Protein AF-Q8MPC7-F1 (afdb_monomer)

pLDDT: mean 70.42, std 15.42, range [40.94, 96.44]

Organism: Taenia solium (NCBI:txid6204)

InterPro domains:
  IPR013717 PIG-P [PF08510] (28-162)
  IPR016542 Phosphatidylinositol N-acetylglucosaminyltransferase, GPI19/PIG-P subunit [PIRSF008765] (15-168)
  IPR052263 GPI Anchor Biosynthesis Protein [PTHR46346] (14-168)

Radius of gyration: 28.53 Å; Cα contacts (8 Å, |Δi|>4): 35; chains: 1; bounding box: 72×40×70 Å

Sequence (170 aa):
MTVPTVRMRRYKFTLPKSVNTPGPLTERGIQGFVTYISSWLLFGIYLVWAYVPHQYLHSLGITYPPSRWWAIVIPWSLLVALFGGVGIYLWMNRYLVHPLSSINLVCDATNSDLGLLLRKDDSEEDRQMFESQQQRYTFIPDGGVMPPTLDLSLDWVNKQLYLHSQSHSV

Mean predicted aligned error: 15.95 Å

Solvent-accessible surface area (backbone atoms only — not comparable to full-atom values): 10955 Å² total; per-residue (Å²): 136,85,79,83,82,80,83,77,80,85,76,86,81,77,75,82,82,51,96,79,53,91,61,95,46,69,69,60,52,50,55,54,50,54,51,50,55,50,49,54,52,53,50,50,52,49,49,52,64,64,69,55,57,67,71,60,41,44,74,72,69,52,83,77,76,80,68,71,65,52,63,57,48,53,60,51,52,51,51,50,50,50,55,48,48,52,49,51,49,54,49,52,48,59,74,76,40,77,63,92,86,47,70,67,83,79,40,50,94,84,42,57,65,60,38,64,76,69,53,88,80,71,69,71,66,64,50,56,58,47,54,56,49,45,67,74,67,64,76,75,68,98,62,86,82,62,75,84,83,71,70,78,49,66,66,58,52,45,43,56,62,61,56,51,58,64,72,74,77,118

Structure (mmCIF, N/CA/C/O backbone):
data_AF-Q8MPC7-F1
#
_entry.id   AF-Q8MPC7-F1
#
loop_
_atom_site.group_PDB
_atom_site.id
_atom_site.type_symbol
_atom_site.label_atom_id
_atom_site.label_alt_id
_atom_site.label_comp_id
_atom_site.label_asym_id
_atom_site.label_entity_id
_atom_site.label_seq_id
_atom_site.pdbx_PDB_ins_code
_atom_site.Cartn_x
_atom_site.Cartn_y
_atom_site.Cartn_z
_atom_site.occupancy
_atom_site.B_iso_or_equiv
_atom_site.auth_seq_id
_atom_site.auth_comp_id
_atom_site.auth_asym_id
_atom_site.auth_atom_id
_atom_site.pdbx_PDB_model_num
ATOM 1 N N . MET A 1 1 ? 50.040 -13.459 -37.557 1.00 41.09 1 MET A N 1
ATOM 2 C CA . MET A 1 1 ? 49.080 -12.334 -37.574 1.00 41.09 1 MET A CA 1
ATOM 3 C C . MET A 1 1 ? 49.013 -11.754 -36.171 1.00 41.09 1 MET A C 1
ATOM 5 O O . MET A 1 1 ? 48.644 -12.467 -35.251 1.00 41.09 1 MET A O 1
ATOM 9 N N . THR A 1 2 ? 49.479 -10.522 -35.984 1.00 43.06 2 THR A N 1
ATOM 10 C CA . THR A 1 2 ? 49.562 -9.847 -34.680 1.00 43.06 2 THR A CA 1
ATOM 11 C C . THR A 1 2 ? 48.206 -9.243 -34.322 1.00 43.06 2 THR A C 1
ATOM 13 O O . THR A 1 2 ? 47.742 -8.335 -35.009 1.00 43.06 2 THR A O 1
ATOM 16 N N . VAL A 1 3 ? 47.554 -9.755 -33.277 1.00 55.91 3 VAL A N 1
ATOM 17 C CA . VAL A 1 3 ? 46.270 -9.223 -32.795 1.00 55.91 3 VAL A CA 1
ATOM 18 C C . VAL A 1 3 ? 46.520 -7.861 -32.133 1.00 55.91 3 VAL A C 1
ATOM 20 O O . VAL A 1 3 ? 47.364 -7.782 -31.237 1.00 55.91 3 VAL A O 1
ATOM 23 N N . PRO A 1 4 ? 45.836 -6.778 -32.543 1.00 48.16 4 PRO A N 1
ATOM 24 C CA . PRO A 1 4 ? 46.007 -5.479 -31.908 1.00 48.16 4 PRO A CA 1
ATOM 25 C C . PRO A 1 4 ? 45.447 -5.520 -30.482 1.00 48.16 4 PRO A C 1
ATOM 27 O O . PRO A 1 4 ? 44.249 -5.694 -30.261 1.00 48.16 4 PRO A O 1
ATOM 30 N N . THR A 1 5 ? 46.323 -5.346 -29.494 1.00 54.34 5 THR A N 1
ATOM 31 C CA . THR A 1 5 ? 45.953 -5.194 -28.084 1.00 54.34 5 THR A CA 1
ATOM 32 C C . THR A 1 5 ? 45.215 -3.873 -27.882 1.00 54.34 5 THR A C 1
ATOM 34 O O . THR A 1 5 ? 45.828 -2.806 -27.810 1.00 54.34 5 THR A O 1
ATOM 37 N N . VAL A 1 6 ? 43.887 -3.934 -27.781 1.00 61.31 6 VAL A N 1
ATOM 38 C CA . VAL A 1 6 ? 43.042 -2.782 -27.446 1.00 61.31 6 VAL A CA 1
ATOM 39 C C . VAL A 1 6 ? 43.244 -2.441 -25.968 1.00 61.31 6 VAL A C 1
ATOM 41 O O . VAL A 1 6 ? 42.711 -3.094 -25.072 1.00 61.31 6 VAL A O 1
ATOM 44 N N . ARG A 1 7 ? 44.048 -1.411 -25.690 1.00 52.31 7 ARG A N 1
ATOM 45 C CA . ARG A 1 7 ? 44.308 -0.936 -24.326 1.00 52.31 7 ARG A CA 1
ATOM 46 C C . ARG A 1 7 ? 43.171 -0.021 -23.869 1.00 52.31 7 ARG A C 1
ATOM 48 O O . ARG A 1 7 ? 43.192 1.180 -24.123 1.00 52.31 7 ARG A O 1
ATOM 55 N N . MET A 1 8 ? 42.183 -0.586 -23.181 1.00 55.19 8 MET A N 1
ATOM 56 C CA . MET A 1 8 ? 41.060 0.185 -22.640 1.00 55.19 8 MET A CA 1
ATOM 57 C C . MET A 1 8 ? 41.480 0.998 -21.405 1.00 55.19 8 MET A C 1
ATOM 59 O O . MET A 1 8 ? 41.989 0.451 -20.423 1.00 55.19 8 MET A O 1
ATOM 63 N N . ARG A 1 9 ? 41.262 2.321 -21.435 1.00 50.94 9 ARG A N 1
ATOM 64 C CA . ARG A 1 9 ? 41.385 3.178 -20.244 1.00 50.94 9 ARG A CA 1
ATOM 65 C C . ARG A 1 9 ? 40.204 2.897 -1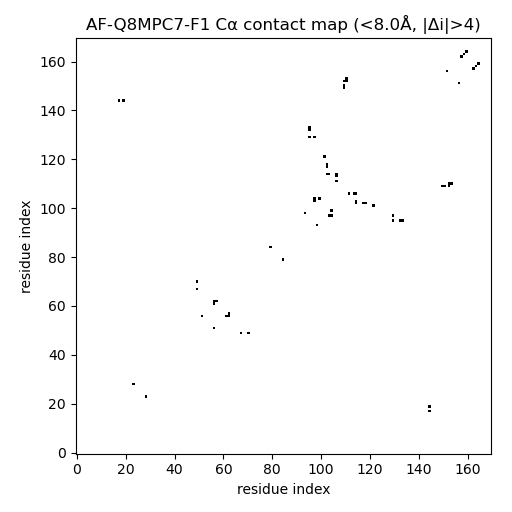9.319 1.00 50.94 9 ARG A C 1
ATOM 67 O O . ARG A 1 9 ? 39.058 3.093 -19.706 1.00 50.94 9 ARG A O 1
ATOM 74 N N . ARG A 1 10 ? 40.475 2.481 -18.078 1.00 52.34 10 ARG A N 1
ATOM 75 C CA . ARG A 1 10 ? 39.450 2.465 -17.027 1.00 52.34 10 ARG A CA 1
ATOM 76 C C . ARG A 1 10 ? 39.132 3.903 -16.637 1.00 52.34 10 ARG A C 1
ATOM 78 O O . ARG A 1 10 ? 39.925 4.552 -15.958 1.00 52.34 10 ARG A O 1
ATOM 85 N N . TYR A 1 11 ? 37.974 4.389 -17.050 1.00 49.78 11 TYR A N 1
ATOM 86 C CA . TYR A 1 11 ? 37.426 5.631 -16.530 1.00 49.78 11 TYR A CA 1
ATOM 87 C C . TYR A 1 11 ? 36.796 5.337 -15.164 1.00 49.78 11 TYR A C 1
ATOM 89 O O . TYR A 1 11 ? 35.921 4.482 -15.049 1.00 49.78 11 TYR A O 1
ATOM 97 N N . LYS A 1 12 ? 37.261 6.015 -14.106 1.00 47.44 12 LYS A N 1
ATOM 98 C CA . LYS A 1 12 ? 36.552 6.031 -12.820 1.00 47.44 12 LYS A CA 1
ATOM 99 C C . LYS A 1 12 ? 35.358 6.966 -12.970 1.00 47.44 12 LYS A C 1
ATOM 101 O O . LYS A 1 12 ? 35.475 8.166 -12.756 1.00 47.44 12 LYS A O 1
ATOM 106 N N . PHE A 1 13 ? 34.233 6.411 -13.397 1.00 56.91 13 PHE A N 1
ATOM 107 C CA . PHE A 1 13 ? 32.975 7.135 -13.479 1.00 56.91 13 PHE A CA 1
ATOM 108 C C . PHE A 1 13 ? 32.346 7.191 -12.083 1.00 56.91 13 PHE A C 1
ATOM 110 O O . PHE A 1 13 ? 31.815 6.200 -11.588 1.00 56.91 13 PHE A O 1
ATOM 117 N N . THR A 1 14 ? 32.469 8.331 -11.406 1.00 51.22 14 THR A N 1
ATOM 118 C CA . THR A 1 14 ? 31.753 8.600 -10.155 1.00 51.22 14 THR A CA 1
ATOM 119 C C . THR A 1 14 ? 30.507 9.404 -10.488 1.00 51.22 14 THR A C 1
ATOM 121 O O . THR A 1 14 ? 30.608 10.588 -10.805 1.00 51.22 14 THR A O 1
ATOM 124 N N . LEU A 1 15 ? 29.340 8.760 -10.447 1.00 61.91 15 LEU A N 1
ATOM 125 C CA . LEU A 1 15 ? 28.070 9.453 -10.639 1.00 61.91 15 LEU A CA 1
ATOM 126 C C . LEU A 1 15 ? 27.836 10.450 -9.496 1.00 61.91 15 LEU A C 1
ATOM 128 O O . LEU A 1 15 ? 28.075 10.097 -8.335 1.00 61.91 15 LEU A O 1
ATOM 132 N N . PRO A 1 16 ? 27.346 11.668 -9.786 1.00 52.25 16 PRO A N 1
ATOM 133 C CA . PRO A 1 16 ? 26.852 12.549 -8.741 1.00 52.25 16 PRO A CA 1
ATOM 134 C C . PRO A 1 16 ? 25.742 11.820 -7.977 1.00 52.25 16 PRO A C 1
ATOM 136 O O . PRO A 1 16 ? 24.806 11.274 -8.565 1.00 52.25 16 PRO A O 1
ATOM 139 N N . LYS A 1 17 ? 25.875 11.758 -6.651 1.00 51.97 17 LYS A N 1
ATOM 140 C CA . LYS A 1 17 ? 24.917 11.070 -5.786 1.00 51.97 17 LYS A CA 1
ATOM 141 C C . LYS A 1 17 ? 23.623 11.888 -5.782 1.00 51.97 17 LYS A C 1
ATOM 143 O O . LYS A 1 17 ? 23.568 12.956 -5.182 1.00 51.97 17 LYS A O 1
ATOM 148 N N . SER A 1 18 ? 22.613 11.414 -6.508 1.00 58.28 18 SER A N 1
ATOM 149 C CA . SER A 1 18 ? 21.297 12.052 -6.602 1.00 58.28 18 SER A CA 1
ATOM 150 C C . SER A 1 18 ? 20.678 12.211 -5.208 1.00 58.28 18 SER A C 1
ATOM 152 O O . SER A 1 18 ? 20.742 11.295 -4.387 1.00 58.28 18 SER A O 1
ATOM 154 N N . VAL A 1 19 ? 20.027 13.339 -4.931 1.00 57.41 19 VAL A N 1
ATOM 155 C CA . VAL A 1 19 ? 19.262 13.543 -3.682 1.00 57.41 19 VAL A CA 1
ATOM 156 C C . VAL A 1 19 ? 18.161 12.475 -3.532 1.00 57.41 19 VAL A C 1
ATOM 158 O O . VAL A 1 19 ? 17.794 12.093 -2.426 1.00 57.41 19 VAL A O 1
ATOM 161 N N . ASN A 1 20 ? 17.721 11.891 -4.653 1.00 57.81 20 ASN A N 1
ATOM 162 C CA . ASN A 1 20 ? 16.756 10.798 -4.715 1.00 57.81 20 ASN A CA 1
ATOM 163 C C . ASN A 1 20 ? 17.395 9.403 -4.811 1.00 57.81 20 ASN A C 1
ATOM 165 O O . ASN A 1 20 ? 16.697 8.445 -5.133 1.00 57.81 20 ASN A O 1
ATOM 169 N N . THR A 1 21 ? 18.692 9.245 -4.520 1.00 60.56 21 THR A N 1
ATOM 170 C CA . THR A 1 21 ? 19.354 7.929 -4.584 1.00 60.56 21 THR A CA 1
ATOM 171 C C . THR A 1 21 ? 18.589 6.923 -3.702 1.00 60.56 21 THR A C 1
ATOM 173 O O . THR A 1 21 ? 18.304 7.236 -2.544 1.00 60.56 21 THR A O 1
ATOM 176 N N . PRO A 1 22 ? 18.258 5.708 -4.179 1.00 58.69 22 PRO A N 1
ATOM 177 C CA . PRO A 1 22 ? 17.529 4.687 -3.408 1.00 58.69 22 PRO A CA 1
ATOM 178 C C . PRO A 1 22 ? 18.327 4.105 -2.222 1.00 58.69 22 PRO A C 1
ATOM 180 O O . PRO A 1 22 ? 17.910 3.127 -1.612 1.00 58.69 22 PRO A O 1
ATOM 183 N N . GLY A 1 23 ? 19.481 4.689 -1.887 1.00 63.22 23 GLY A N 1
ATOM 184 C CA . GLY A 1 23 ? 20.318 4.251 -0.778 1.00 63.22 23 GLY A CA 1
ATOM 185 C C . GLY A 1 23 ? 19.649 4.448 0.589 1.00 63.22 23 GLY A C 1
ATOM 186 O O . GLY A 1 23 ? 18.651 5.164 0.698 1.00 63.22 23 GLY A O 1
ATOM 187 N N . PRO A 1 24 ? 20.201 3.837 1.649 1.00 59.84 24 PRO A N 1
ATOM 188 C CA . PRO A 1 24 ? 19.683 3.979 3.003 1.00 59.84 24 PRO A CA 1
ATOM 189 C C . PRO A 1 24 ? 19.908 5.416 3.491 1.00 59.84 24 PRO A C 1
ATOM 191 O O . PRO A 1 24 ? 20.975 5.762 3.995 1.00 59.84 24 PRO A O 1
ATOM 194 N N . LEU A 1 25 ? 18.907 6.274 3.300 1.00 69.50 25 LEU A N 1
ATOM 195 C CA . LEU A 1 25 ? 18.845 7.585 3.935 1.00 69.50 25 LEU A CA 1
ATOM 196 C C . LEU A 1 25 ? 18.180 7.423 5.301 1.00 69.50 25 LEU A C 1
ATOM 198 O O . LEU A 1 25 ? 17.060 6.919 5.401 1.00 69.50 25 LEU A O 1
ATOM 202 N N . THR A 1 26 ? 18.861 7.882 6.347 1.00 74.44 26 THR A N 1
ATOM 203 C CA . THR A 1 26 ? 18.341 7.906 7.722 1.00 74.44 26 THR A CA 1
ATOM 204 C C . THR A 1 26 ? 17.007 8.646 7.815 1.00 74.44 26 THR A C 1
ATOM 206 O O . THR A 1 26 ? 16.107 8.196 8.518 1.00 74.44 26 THR A O 1
ATOM 209 N N . GLU A 1 27 ? 16.830 9.711 7.033 1.00 76.69 27 GLU A N 1
ATOM 210 C CA . GLU A 1 27 ? 15.584 10.480 6.950 1.00 76.69 27 GLU A CA 1
ATOM 211 C C . GLU A 1 27 ? 14.380 9.631 6.499 1.00 76.69 27 GLU A C 1
ATOM 213 O O . GLU A 1 27 ? 13.313 9.690 7.111 1.00 76.69 27 GLU A O 1
ATOM 218 N N . ARG A 1 28 ? 14.565 8.758 5.496 1.00 77.50 28 ARG A N 1
ATOM 219 C CA . ARG A 1 28 ? 13.511 7.845 5.013 1.00 77.50 28 ARG A CA 1
ATOM 220 C C . ARG A 1 28 ? 13.150 6.788 6.058 1.00 77.50 28 ARG A C 1
ATOM 222 O O . ARG A 1 28 ? 11.981 6.444 6.211 1.00 77.50 28 ARG A O 1
ATOM 229 N N . GLY A 1 29 ? 14.143 6.302 6.806 1.00 83.19 29 GLY A N 1
ATOM 230 C CA . GLY A 1 29 ? 13.926 5.361 7.908 1.00 83.19 29 GLY A CA 1
ATOM 231 C C . GLY A 1 29 ? 13.080 5.957 9.037 1.00 83.19 29 GLY A C 1
ATOM 232 O O . GLY A 1 29 ? 12.179 5.295 9.548 1.00 83.19 29 GLY A O 1
ATOM 233 N N . ILE A 1 30 ? 13.313 7.228 9.379 1.00 88.62 30 ILE A N 1
ATOM 234 C CA . ILE A 1 30 ? 12.552 7.936 10.420 1.00 88.62 30 ILE A CA 1
ATOM 235 C C . ILE A 1 30 ? 11.092 8.131 9.994 1.00 88.62 30 ILE A C 1
ATOM 237 O O . ILE A 1 30 ? 10.190 7.856 10.782 1.00 88.62 30 ILE A O 1
ATOM 241 N N . GLN A 1 31 ? 10.838 8.540 8.747 1.00 88.25 31 GLN A N 1
ATOM 242 C CA . GLN A 1 31 ? 9.470 8.706 8.236 1.00 88.25 31 GLN A CA 1
ATOM 243 C C . GLN A 1 31 ? 8.675 7.390 8.275 1.00 88.25 31 GLN A C 1
ATOM 245 O O . GLN A 1 31 ? 7.531 7.367 8.735 1.00 88.25 31 GLN A O 1
ATOM 250 N N . GLY A 1 32 ? 9.292 6.277 7.862 1.00 89.31 32 GLY A N 1
ATOM 251 C CA . GLY A 1 32 ? 8.687 4.944 7.956 1.00 89.31 32 GLY A CA 1
ATOM 252 C C . GLY A 1 32 ? 8.397 4.522 9.401 1.00 89.31 32 GLY A C 1
ATOM 253 O O . GLY A 1 32 ? 7.337 3.977 9.697 1.00 89.31 32 GLY A O 1
ATOM 254 N N . PHE A 1 33 ? 9.301 4.832 10.329 1.00 91.50 33 PHE A N 1
ATOM 255 C CA . PHE A 1 33 ? 9.111 4.515 11.743 1.00 91.50 33 PHE A CA 1
ATOM 256 C C . PHE A 1 33 ? 7.972 5.322 12.386 1.00 91.50 33 PHE A C 1
ATOM 258 O O . PHE A 1 33 ? 7.121 4.759 13.076 1.00 91.50 33 PHE A O 1
ATOM 265 N N . VAL A 1 34 ? 7.910 6.632 12.132 1.00 94.94 34 VAL A N 1
ATOM 266 C CA . VAL A 1 34 ? 6.850 7.504 12.666 1.00 94.94 34 VAL A CA 1
ATOM 267 C C . VAL A 1 34 ? 5.481 7.087 12.126 1.00 94.94 34 VAL A C 1
ATOM 269 O O . VAL A 1 34 ? 4.523 6.976 12.893 1.00 94.94 34 VAL A O 1
ATOM 272 N N . THR A 1 35 ? 5.389 6.804 10.824 1.00 93.12 35 THR A N 1
ATOM 273 C CA . THR A 1 35 ? 4.143 6.329 10.201 1.00 93.12 35 THR A CA 1
ATOM 274 C C . THR A 1 35 ? 3.721 4.960 10.729 1.00 93.12 35 THR A C 1
ATOM 276 O O . THR A 1 35 ? 2.535 4.761 10.981 1.00 93.12 35 THR A O 1
ATOM 279 N N . TYR A 1 36 ? 4.664 4.050 10.992 1.00 94.19 36 TYR A N 1
ATOM 280 C CA . TYR A 1 36 ? 4.383 2.758 11.619 1.00 94.19 36 TYR A CA 1
ATOM 281 C C . TYR A 1 36 ? 3.756 2.917 13.010 1.00 94.19 36 TYR A C 1
ATOM 283 O O . TYR A 1 36 ? 2.664 2.404 13.254 1.00 94.19 36 TYR A O 1
ATOM 291 N N . ILE A 1 37 ? 4.391 3.676 13.910 1.00 96.44 37 ILE A N 1
ATOM 292 C CA . ILE A 1 37 ? 3.861 3.902 15.265 1.00 96.44 37 ILE A CA 1
ATOM 293 C C . ILE A 1 37 ? 2.502 4.610 15.212 1.00 96.44 37 ILE A C 1
ATOM 295 O O . ILE A 1 37 ? 1.566 4.206 15.901 1.00 96.44 37 ILE A O 1
ATOM 299 N N . SER A 1 38 ? 2.366 5.628 14.358 1.00 95.81 38 SER A N 1
ATOM 300 C CA . SER A 1 38 ? 1.101 6.338 14.158 1.00 95.81 38 SER A CA 1
ATOM 301 C C . SER A 1 38 ? -0.010 5.406 13.661 1.00 95.81 38 SER A C 1
ATOM 303 O O . SER A 1 38 ? -1.123 5.457 14.182 1.00 95.81 38 SER A O 1
ATOM 305 N N . SER A 1 39 ? 0.291 4.504 12.722 1.00 94.81 39 SER A N 1
ATOM 306 C CA . SER A 1 39 ? -0.666 3.525 12.201 1.00 94.81 39 SER A CA 1
ATOM 307 C C . SER A 1 39 ? -1.161 2.570 13.290 1.00 94.81 39 SER A C 1
ATOM 309 O O . SER A 1 39 ? -2.369 2.382 13.422 1.00 94.81 39 SER A O 1
ATOM 311 N N . TRP A 1 40 ? -0.265 2.040 14.131 1.00 95.44 40 TRP A N 1
ATOM 312 C CA . TRP A 1 40 ? -0.647 1.181 15.259 1.00 95.44 40 TRP A CA 1
ATOM 313 C C . TRP A 1 40 ? -1.500 1.907 16.298 1.00 95.44 40 TRP A C 1
ATOM 315 O O . TRP A 1 40 ? -2.481 1.344 16.786 1.00 95.44 40 TRP A O 1
ATOM 325 N N . LEU A 1 41 ? -1.164 3.160 16.615 1.00 95.69 41 LEU A N 1
ATOM 326 C CA . LEU A 1 41 ? -1.951 3.982 17.536 1.00 95.69 41 LEU A CA 1
ATOM 327 C C . LEU A 1 41 ? -3.360 4.241 16.990 1.00 95.69 41 LEU A C 1
ATOM 329 O O . LEU A 1 41 ? -4.344 4.019 17.696 1.00 95.69 41 LEU A O 1
ATOM 333 N N . LEU A 1 42 ? -3.469 4.656 15.725 1.00 92.62 42 LEU A N 1
ATOM 334 C CA . LEU A 1 42 ? -4.754 4.881 15.060 1.00 92.62 42 LEU A CA 1
ATOM 335 C C . LEU A 1 42 ? -5.581 3.595 14.976 1.00 92.62 42 LEU A C 1
ATOM 337 O O . LEU A 1 42 ? -6.784 3.621 15.229 1.00 92.62 42 LEU A O 1
ATOM 341 N N . PHE A 1 43 ? -4.940 2.463 14.681 1.00 91.38 43 PHE A N 1
ATOM 342 C CA . PHE A 1 43 ? -5.595 1.161 14.654 1.00 91.38 43 PHE A CA 1
ATOM 343 C C . PHE A 1 43 ? -6.119 0.755 16.037 1.00 91.38 43 PHE A C 1
ATOM 345 O O . PHE A 1 43 ? -7.260 0.314 16.155 1.00 91.38 43 PHE A O 1
ATOM 352 N N . GLY A 1 44 ? -5.337 0.971 17.099 1.00 92.06 44 GLY A N 1
ATOM 353 C CA . GLY A 1 44 ? -5.773 0.732 18.475 1.00 92.06 44 GLY A CA 1
ATOM 354 C C . GLY A 1 44 ? -6.994 1.573 18.857 1.00 92.06 44 GLY A C 1
ATOM 355 O O . GLY A 1 44 ? -7.977 1.036 19.365 1.00 92.06 44 GLY A O 1
ATOM 356 N N . ILE A 1 45 ? -6.976 2.873 18.543 1.00 88.75 45 ILE A N 1
ATOM 357 C CA . ILE A 1 45 ? -8.116 3.779 18.771 1.00 88.75 45 ILE A CA 1
ATOM 358 C C . ILE A 1 45 ? -9.349 3.305 17.991 1.00 88.75 45 ILE A C 1
ATOM 360 O O . ILE A 1 45 ? -10.452 3.270 18.539 1.00 88.75 45 ILE A O 1
ATOM 364 N N . TYR A 1 46 ? -9.166 2.889 16.737 1.00 87.88 46 TYR A N 1
ATOM 365 C CA . TYR A 1 46 ? -10.235 2.347 15.903 1.00 87.88 46 TYR A CA 1
ATOM 366 C C . TYR A 1 46 ? -10.843 1.065 16.492 1.00 87.88 46 TYR A C 1
ATOM 368 O O . TYR A 1 46 ? -12.065 0.947 16.536 1.00 87.88 46 TYR A O 1
ATOM 376 N N . LEU A 1 47 ? -10.030 0.134 17.004 1.00 87.81 47 LEU A N 1
ATOM 377 C CA . LEU A 1 47 ? -10.526 -1.080 17.663 1.00 87.81 47 LEU A CA 1
ATOM 378 C C . LEU A 1 47 ? -11.315 -0.754 18.934 1.00 87.81 47 LEU A C 1
ATOM 380 O O . LEU A 1 47 ? -12.413 -1.274 19.127 1.00 87.81 47 LEU A O 1
ATOM 384 N N . VAL A 1 48 ? -10.788 0.127 19.787 1.00 86.75 48 VAL A N 1
ATOM 385 C CA . VAL A 1 48 ? -11.494 0.567 21.000 1.00 86.75 48 VAL A CA 1
ATOM 386 C C . VAL A 1 48 ? -12.849 1.165 20.621 1.00 86.75 48 VAL A C 1
ATOM 388 O O . VAL A 1 48 ? -13.872 0.774 21.173 1.00 86.75 48 VAL A O 1
ATOM 391 N N . TRP A 1 49 ? -12.888 2.042 19.622 1.00 84.38 49 TRP A N 1
ATOM 392 C CA . TRP A 1 49 ? -14.134 2.630 19.139 1.00 84.38 49 TRP A CA 1
ATOM 393 C C . TRP A 1 49 ? -15.105 1.595 18.532 1.00 84.38 49 TRP A C 1
ATOM 395 O O . TRP A 1 49 ? -16.307 1.655 18.797 1.00 84.38 49 TRP A O 1
ATOM 405 N N . ALA A 1 50 ? -14.608 0.629 17.753 1.00 85.50 50 ALA A N 1
ATOM 406 C CA . ALA A 1 50 ? -15.435 -0.358 17.058 1.00 85.50 50 ALA A CA 1
ATOM 407 C C . ALA A 1 50 ? -16.042 -1.417 17.998 1.00 85.50 50 ALA A C 1
ATOM 409 O O . ALA A 1 50 ? -17.203 -1.799 17.828 1.00 85.50 50 ALA A O 1
ATOM 410 N N . TYR A 1 51 ? -15.278 -1.887 18.990 1.00 82.88 51 TYR A N 1
ATOM 411 C CA . TYR A 1 51 ? -15.672 -3.012 19.845 1.00 82.88 51 TYR A CA 1
ATOM 412 C C . TYR A 1 51 ? -16.286 -2.592 21.187 1.00 82.88 51 TYR A C 1
ATOM 414 O O . TYR A 1 51 ? -17.109 -3.330 21.734 1.00 82.88 51 TYR A O 1
ATOM 422 N N . VAL A 1 52 ? -15.945 -1.420 21.733 1.00 81.69 52 VAL A N 1
ATOM 423 C CA . VAL A 1 52 ? -16.430 -1.024 23.063 1.00 81.69 52 VAL A CA 1
ATOM 424 C C . VAL A 1 52 ? -17.918 -0.622 23.015 1.00 81.69 52 VAL A C 1
ATOM 426 O O . VAL A 1 52 ? -18.321 0.184 22.173 1.00 81.69 52 VAL A O 1
ATOM 429 N N . PRO A 1 53 ? -18.790 -1.165 23.892 1.00 75.31 53 PRO A N 1
ATOM 430 C CA . PRO A 1 53 ? -20.209 -0.794 23.983 1.00 75.31 53 PRO A CA 1
ATOM 431 C C . PRO A 1 53 ? -20.435 0.707 24.255 1.00 75.31 53 PRO A C 1
ATOM 433 O O . PRO A 1 53 ? -19.689 1.322 25.013 1.00 75.31 53 PRO A O 1
ATOM 436 N N . HIS A 1 54 ? -21.509 1.290 23.700 1.00 70.88 54 HIS A N 1
ATOM 437 C CA . HIS A 1 54 ? -21.841 2.724 23.844 1.00 70.88 54 HIS A CA 1
ATOM 438 C C . HIS A 1 54 ? -21.930 3.189 25.303 1.00 70.88 54 HIS A C 1
ATOM 440 O O . HIS A 1 54 ? -21.617 4.336 25.596 1.00 70.88 54 HIS A O 1
ATOM 446 N N . GLN A 1 55 ? -22.318 2.298 26.217 1.00 69.75 55 GLN A N 1
ATOM 447 C CA . GLN A 1 55 ? -22.431 2.593 27.647 1.00 69.75 55 GLN A CA 1
ATOM 448 C C . GLN A 1 55 ? -21.082 3.016 28.252 1.00 69.75 55 GLN A C 1
ATOM 450 O O . GLN A 1 55 ? -21.019 3.979 29.013 1.00 69.75 55 GLN A O 1
ATOM 455 N N . TYR A 1 56 ? -19.990 2.361 27.845 1.00 73.31 56 TYR A N 1
ATOM 456 C CA . TYR A 1 56 ? -18.642 2.701 28.299 1.00 73.31 56 TYR A CA 1
ATOM 457 C C . TYR A 1 56 ? -18.097 3.949 27.590 1.00 73.31 56 TYR A C 1
ATOM 459 O O . TYR A 1 56 ? -17.468 4.784 28.235 1.00 73.31 56 TYR A O 1
ATOM 467 N N . LEU A 1 57 ? -18.393 4.146 26.298 1.00 73.12 57 LEU A N 1
ATOM 468 C CA . LEU A 1 57 ? -18.014 5.382 25.590 1.00 73.12 57 LEU A CA 1
ATOM 469 C C . LEU A 1 57 ? -18.704 6.622 26.173 1.00 73.12 57 LEU A C 1
ATOM 471 O O . LEU A 1 57 ? -18.067 7.662 26.334 1.00 73.12 57 LEU A O 1
ATOM 475 N N . HIS A 1 58 ? -19.982 6.496 26.532 1.00 70.25 58 HIS A N 1
ATOM 476 C CA . HIS A 1 58 ? -20.740 7.568 27.167 1.00 70.25 58 HIS A CA 1
ATOM 477 C C . HIS A 1 58 ? -20.173 7.905 28.553 1.00 70.25 58 HIS A C 1
ATOM 479 O O . HIS A 1 58 ? -20.080 9.077 28.908 1.00 70.25 58 HIS A O 1
ATOM 485 N N . SER A 1 59 ? -19.711 6.899 29.308 1.00 71.38 59 SER A N 1
ATOM 486 C CA . SER A 1 59 ? -19.015 7.121 30.586 1.00 71.38 59 SER A CA 1
ATOM 487 C C . SER A 1 59 ? -17.651 7.808 30.431 1.00 71.38 59 SER A C 1
ATOM 489 O O . SER A 1 59 ? -17.225 8.524 31.331 1.00 71.38 59 SER A O 1
ATOM 491 N N . LEU A 1 60 ? -17.003 7.655 29.270 1.00 74.50 60 LEU A N 1
ATOM 492 C CA . LEU A 1 60 ? -15.770 8.360 28.902 1.00 74.50 60 LEU A CA 1
ATOM 493 C C . LEU A 1 60 ? -16.012 9.799 28.400 1.00 74.50 60 LEU A C 1
ATOM 495 O O . LEU A 1 60 ? -15.052 10.496 28.084 1.00 74.50 60 LEU A O 1
ATOM 499 N N . GLY A 1 61 ? -17.271 10.247 28.299 1.00 76.38 61 GLY A N 1
ATOM 500 C CA . GLY A 1 61 ? -17.629 11.584 27.812 1.00 76.38 61 GLY A CA 1
ATOM 501 C C . GLY A 1 61 ? -17.739 11.712 26.287 1.00 76.38 61 GLY A C 1
ATOM 502 O O . GLY A 1 61 ? -17.878 12.822 25.779 1.00 76.38 61 GLY A O 1
ATOM 503 N N . ILE A 1 62 ? -17.710 10.605 25.534 1.00 74.06 62 ILE A N 1
ATOM 504 C CA . ILE A 1 62 ? -17.912 10.615 24.077 1.00 74.06 62 ILE A CA 1
ATOM 505 C C . ILE A 1 62 ? -19.411 10.451 23.800 1.00 74.06 62 ILE A C 1
ATOM 507 O O . ILE A 1 62 ? -19.925 9.338 23.706 1.00 74.06 62 ILE A O 1
ATOM 511 N N . THR A 1 63 ? -20.130 11.571 23.707 1.00 65.81 63 THR A N 1
ATOM 512 C CA . THR A 1 63 ? -21.603 11.573 23.665 1.00 65.81 63 THR A CA 1
ATOM 513 C C . THR 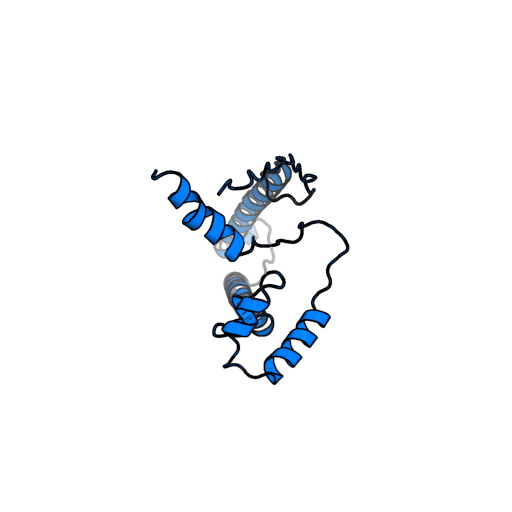A 1 63 ? -22.185 11.133 22.313 1.00 65.81 63 THR A C 1
ATOM 515 O O . THR A 1 63 ? -23.275 10.571 22.294 1.00 65.81 63 THR A O 1
ATOM 518 N N . TYR A 1 64 ? -21.469 11.316 21.192 1.00 62.34 64 TYR A N 1
ATOM 519 C CA . TYR A 1 64 ? -21.979 10.975 19.851 1.00 62.34 64 TYR A CA 1
ATOM 520 C C . TYR A 1 64 ? -20.885 10.484 18.884 1.00 62.34 64 TYR A C 1
ATOM 522 O O . TYR A 1 64 ? -20.414 11.249 18.040 1.00 62.34 64 TYR A O 1
ATOM 530 N N . PRO A 1 65 ? -20.460 9.211 18.964 1.00 72.06 65 PRO A N 1
ATOM 531 C CA . PRO A 1 65 ? -19.713 8.597 17.872 1.00 72.06 65 PRO A CA 1
ATOM 532 C C . PRO A 1 65 ? -20.615 8.374 16.635 1.00 72.06 65 PRO A C 1
ATOM 534 O O . PRO A 1 65 ? -21.819 8.148 16.788 1.00 72.06 65 PRO A O 1
ATOM 537 N N . PRO A 1 66 ? -20.061 8.389 15.404 1.00 72.56 66 PRO A N 1
ATOM 538 C CA . PRO A 1 66 ? -20.807 8.016 14.201 1.00 72.56 66 PRO A CA 1
ATOM 539 C C . PRO A 1 66 ? -21.308 6.564 14.281 1.00 72.56 66 PRO A C 1
ATOM 541 O O . PRO A 1 66 ? -20.805 5.757 15.066 1.00 72.56 66 PRO A O 1
ATOM 544 N N . SER A 1 67 ? -22.317 6.218 13.473 1.00 77.81 67 SER A N 1
ATOM 545 C CA . SER A 1 67 ? -22.971 4.902 13.537 1.00 77.81 67 SER A CA 1
ATOM 546 C C . SER A 1 67 ? -21.973 3.739 13.402 1.00 77.81 67 SER A C 1
ATOM 548 O O . SER A 1 67 ? -21.031 3.783 12.613 1.00 77.81 67 SER A O 1
ATOM 550 N N . ARG A 1 68 ? -22.189 2.643 14.142 1.00 78.38 68 ARG A N 1
ATOM 551 C CA . ARG A 1 68 ? -21.265 1.486 14.145 1.00 78.38 68 ARG A CA 1
ATOM 552 C C . ARG A 1 68 ? -21.095 0.810 12.794 1.00 78.38 68 ARG A C 1
ATOM 554 O O . ARG A 1 68 ? -20.115 0.106 12.590 1.00 78.38 68 ARG A O 1
ATOM 561 N N . TRP A 1 69 ? -22.026 1.022 11.870 1.00 82.62 69 TRP A N 1
ATOM 562 C CA . TRP A 1 69 ? -21.930 0.475 10.523 1.00 82.62 69 TRP A CA 1
ATOM 563 C C . TRP A 1 69 ? -20.671 0.970 9.792 1.00 82.62 69 TRP A C 1
ATOM 565 O O . TRP A 1 69 ? -20.059 0.216 9.039 1.00 82.62 69 TRP A O 1
ATOM 575 N N . TRP A 1 70 ? -20.190 2.175 10.124 1.00 84.06 70 TRP A N 1
ATOM 576 C CA . TRP A 1 70 ? -18.915 2.696 9.629 1.00 84.06 70 TRP A CA 1
ATOM 577 C C . TRP A 1 70 ? -17.713 1.821 9.998 1.00 84.06 70 TRP A C 1
ATOM 579 O O . TRP A 1 70 ? -16.757 1.762 9.229 1.00 84.06 70 TRP A O 1
ATOM 589 N N . ALA A 1 71 ? -17.773 1.071 11.104 1.00 86.50 71 ALA A N 1
ATOM 590 C CA . ALA A 1 71 ? -16.721 0.123 11.454 1.00 86.50 71 ALA A CA 1
ATOM 591 C C . ALA A 1 71 ? -16.559 -0.981 10.397 1.00 86.50 71 ALA A C 1
ATOM 593 O O . ALA A 1 71 ? -15.460 -1.488 10.239 1.00 86.50 71 ALA A O 1
ATOM 594 N N . ILE A 1 72 ? -17.602 -1.320 9.636 1.00 86.19 72 ILE A N 1
ATOM 595 C CA . ILE A 1 72 ? -17.540 -2.319 8.556 1.00 86.19 72 ILE A CA 1
ATOM 596 C C . ILE A 1 72 ? -17.248 -1.646 7.209 1.00 86.19 72 ILE A C 1
ATOM 598 O O . ILE A 1 72 ? -16.496 -2.175 6.391 1.00 86.19 72 ILE A O 1
ATOM 602 N N . VAL A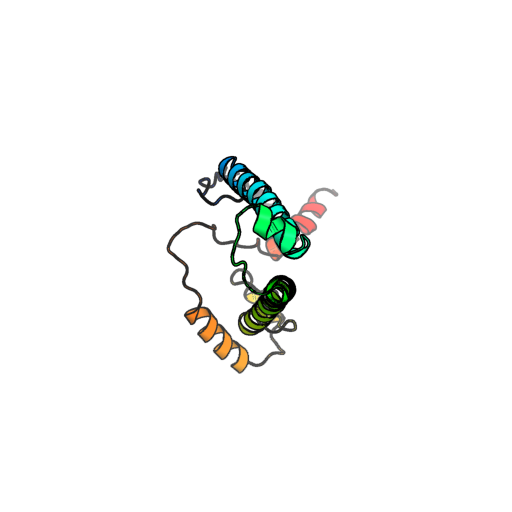 1 73 ? -17.799 -0.451 6.986 1.00 91.19 73 VAL A N 1
ATOM 603 C CA . VAL A 1 73 ? -17.596 0.302 5.739 1.00 91.19 73 VAL A CA 1
ATOM 604 C C . VAL A 1 73 ? -16.139 0.710 5.551 1.00 91.19 73 VAL A C 1
ATOM 606 O O . VAL A 1 73 ? -15.624 0.584 4.446 1.00 91.19 73 VAL A O 1
ATOM 609 N N . ILE A 1 74 ? -15.458 1.170 6.606 1.00 89.00 74 ILE A N 1
ATOM 610 C CA . ILE A 1 74 ? -14.053 1.604 6.541 1.00 89.00 74 ILE A CA 1
ATOM 611 C C . ILE A 1 74 ? -13.121 0.490 6.018 1.00 89.00 74 ILE A C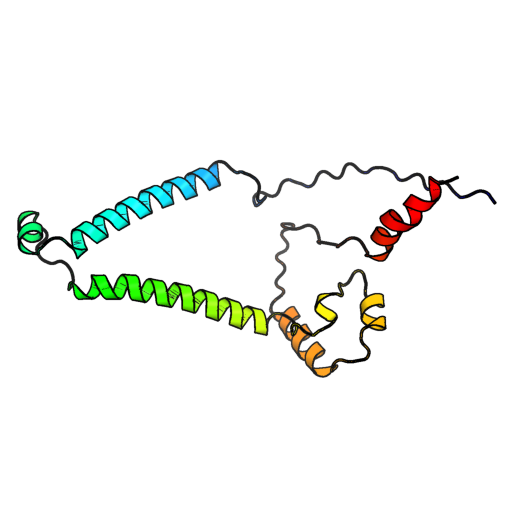 1
ATOM 613 O O . ILE A 1 74 ? -12.440 0.726 5.017 1.00 89.00 74 ILE A O 1
ATOM 617 N N . PRO A 1 75 ? -13.081 -0.723 6.610 1.00 89.62 75 PRO A N 1
ATOM 618 C CA . PRO A 1 75 ? -12.216 -1.791 6.117 1.00 89.62 75 PRO A CA 1
ATOM 619 C C . PRO A 1 75 ? -12.632 -2.265 4.723 1.00 89.62 75 PRO A C 1
ATOM 621 O O . PRO A 1 75 ? -11.765 -2.524 3.892 1.00 89.62 75 PRO A O 1
ATOM 624 N N . TRP A 1 76 ? -13.934 -2.313 4.421 1.00 94.44 76 TRP A N 1
ATOM 625 C CA . TRP A 1 76 ? -14.399 -2.669 3.080 1.00 94.44 76 TRP A CA 1
ATOM 626 C C . TRP A 1 76 ? -13.951 -1.652 2.024 1.00 94.44 76 TRP A C 1
ATOM 628 O O . TRP A 1 76 ? -13.417 -2.029 0.983 1.00 94.44 76 TRP A O 1
ATOM 638 N N . SER A 1 77 ? -14.090 -0.357 2.312 1.00 92.06 77 SER A N 1
ATOM 639 C CA . SER A 1 77 ? -13.632 0.723 1.438 1.00 92.06 77 SER A CA 1
ATOM 640 C C . SER A 1 77 ? -12.121 0.676 1.220 1.00 92.06 77 SER A C 1
ATOM 642 O O . SER A 1 77 ? -11.670 0.944 0.109 1.00 92.06 77 SER A O 1
ATOM 644 N N . LEU A 1 78 ? -11.339 0.324 2.247 1.00 93.88 78 LEU A N 1
ATOM 645 C CA . LEU A 1 78 ? -9.889 0.173 2.127 1.00 93.88 78 LEU A CA 1
ATOM 646 C C . LEU A 1 78 ? -9.520 -0.983 1.187 1.00 93.88 78 LEU A C 1
ATOM 648 O O . LEU A 1 78 ? -8.646 -0.821 0.338 1.00 93.88 78 LEU A O 1
ATOM 652 N N . LEU A 1 79 ? -10.209 -2.124 1.293 1.00 95.50 79 LEU A N 1
ATOM 653 C CA . LEU A 1 79 ? -10.005 -3.257 0.387 1.00 95.50 79 LEU A CA 1
ATOM 654 C C . LEU A 1 79 ? -10.373 -2.890 -1.052 1.00 95.50 79 LEU A C 1
ATOM 656 O O . LEU A 1 79 ? -9.587 -3.140 -1.962 1.00 95.50 79 LEU A O 1
ATOM 660 N N . VAL A 1 80 ? -11.526 -2.250 -1.266 1.00 96.12 80 VAL A N 1
ATOM 661 C CA . VAL A 1 80 ? -11.949 -1.796 -2.600 1.00 96.12 80 VAL A CA 1
ATOM 662 C C . VAL A 1 80 ? -10.946 -0.802 -3.185 1.00 96.12 80 VAL A C 1
ATOM 664 O O . VAL A 1 80 ? -10.596 -0.922 -4.355 1.00 96.12 80 VAL A O 1
ATOM 667 N N . ALA A 1 81 ? -10.433 0.136 -2.387 1.00 96.19 81 ALA A N 1
ATOM 668 C CA . ALA A 1 81 ? -9.409 1.076 -2.834 1.00 96.19 81 ALA A CA 1
ATOM 669 C C . ALA A 1 81 ? -8.085 0.375 -3.182 1.00 96.19 81 ALA A C 1
ATOM 671 O O . ALA A 1 81 ? -7.472 0.707 -4.193 1.00 96.19 81 ALA A O 1
ATOM 672 N N . LEU A 1 82 ? -7.661 -0.616 -2.391 1.00 95.62 82 LEU A N 1
ATOM 673 C CA . LEU A 1 82 ? -6.436 -1.378 -2.639 1.00 95.62 82 LEU A CA 1
ATOM 674 C C . LEU A 1 82 ? -6.545 -2.223 -3.916 1.00 95.62 82 LEU A C 1
ATOM 676 O O . LEU A 1 82 ? -5.730 -2.079 -4.824 1.00 95.62 82 LEU A O 1
ATOM 680 N N . PHE A 1 83 ? -7.562 -3.083 -4.010 1.00 96.19 83 PHE A N 1
ATOM 681 C CA . PHE A 1 83 ? -7.763 -3.947 -5.176 1.00 96.19 83 PHE A CA 1
ATOM 682 C C . PHE A 1 83 ? -8.129 -3.145 -6.422 1.00 96.19 83 PHE A C 1
ATOM 684 O O . PHE A 1 83 ? -7.620 -3.430 -7.503 1.00 96.19 83 PHE A O 1
ATOM 691 N N . GLY A 1 84 ? -8.965 -2.117 -6.272 1.00 95.94 84 GLY A N 1
ATOM 692 C CA . GLY A 1 84 ? -9.302 -1.188 -7.342 1.00 95.94 84 GLY A CA 1
ATOM 693 C C . GLY A 1 84 ? -8.071 -0.436 -7.835 1.00 95.94 84 GLY A C 1
ATOM 694 O O . GLY A 1 84 ? -7.841 -0.384 -9.036 1.00 95.94 84 GLY A O 1
ATOM 695 N N . GLY A 1 85 ? -7.227 0.065 -6.931 1.00 95.25 85 GLY A N 1
ATOM 696 C CA . GLY A 1 85 ? -5.976 0.740 -7.274 1.00 95.25 85 GLY A CA 1
ATOM 697 C C . GLY A 1 85 ? -5.005 -0.166 -8.030 1.00 95.25 85 GLY A C 1
ATOM 698 O O . GLY A 1 85 ? -4.499 0.227 -9.079 1.00 95.25 85 GLY A O 1
ATOM 699 N N . VAL A 1 86 ? -4.795 -1.400 -7.559 1.00 94.69 86 VAL A N 1
ATOM 700 C CA . VAL A 1 86 ? -3.964 -2.394 -8.265 1.00 94.69 86 VAL A CA 1
ATOM 701 C C . VAL A 1 86 ? -4.570 -2.750 -9.624 1.00 94.69 86 VAL A C 1
ATOM 703 O O . VAL A 1 86 ? -3.850 -2.804 -10.617 1.00 94.69 86 VAL A O 1
ATOM 706 N N . GLY A 1 87 ? -5.887 -2.948 -9.697 1.00 95.25 87 GLY A N 1
ATOM 707 C CA . GLY A 1 87 ? -6.590 -3.237 -10.946 1.00 95.25 87 GLY A CA 1
ATOM 708 C C . GLY A 1 87 ? -6.462 -2.105 -11.964 1.00 95.25 87 GLY A C 1
ATOM 709 O O . GLY A 1 87 ? -6.106 -2.358 -13.111 1.00 95.25 87 GLY A O 1
ATOM 710 N N . ILE A 1 88 ? -6.675 -0.857 -11.539 1.00 94.31 88 ILE A N 1
ATOM 711 C CA . ILE A 1 88 ? -6.508 0.346 -12.367 1.00 94.31 88 ILE A CA 1
ATOM 712 C C . ILE A 1 88 ? -5.053 0.490 -12.809 1.00 94.31 88 ILE A C 1
ATOM 714 O O . ILE A 1 88 ? -4.802 0.795 -13.970 1.00 94.31 88 ILE A O 1
ATOM 718 N N . TYR A 1 89 ? -4.093 0.245 -11.918 1.00 90.94 89 TYR A N 1
ATOM 719 C CA . TYR A 1 89 ? -2.676 0.281 -12.262 1.00 90.94 89 TYR A CA 1
ATOM 720 C C . TYR A 1 89 ? -2.334 -0.751 -13.340 1.00 90.94 89 TYR A C 1
ATOM 722 O O . TYR A 1 89 ? -1.740 -0.397 -14.354 1.00 90.94 89 TYR A O 1
ATOM 730 N N . LEU A 1 90 ? -2.746 -2.010 -13.164 1.00 89.81 90 LEU A N 1
ATOM 731 C CA . LEU A 1 90 ? -2.521 -3.065 -14.153 1.00 89.81 90 LEU A CA 1
ATOM 732 C C . LEU A 1 90 ? -3.212 -2.747 -15.476 1.00 89.81 90 LEU A C 1
ATOM 734 O O . LEU A 1 90 ? -2.614 -2.929 -16.532 1.00 89.81 90 LEU A O 1
ATOM 738 N N . TRP A 1 91 ? -4.442 -2.240 -15.417 1.00 88.62 91 TRP A N 1
ATOM 739 C CA . TRP A 1 91 ? -5.190 -1.780 -16.578 1.00 88.62 91 TRP A CA 1
ATOM 740 C C . TRP A 1 91 ? -4.396 -0.704 -17.319 1.00 88.62 91 TRP A C 1
ATOM 742 O O . TRP A 1 91 ? -3.989 -0.934 -18.450 1.00 88.62 91 TRP A O 1
ATOM 752 N N . MET A 1 92 ? -4.071 0.415 -16.669 1.00 86.31 92 MET A N 1
ATOM 753 C CA . MET A 1 92 ? -3.287 1.510 -17.255 1.00 86.31 92 MET A CA 1
ATOM 754 C C . MET A 1 92 ? -1.938 1.033 -17.800 1.00 86.31 92 MET A C 1
ATOM 756 O O . MET A 1 92 ? -1.570 1.396 -18.912 1.00 86.31 92 MET A O 1
ATOM 760 N N . ASN A 1 93 ? -1.233 0.164 -17.074 1.00 86.12 93 ASN A N 1
ATOM 761 C CA . ASN A 1 93 ? 0.033 -0.405 -17.523 1.00 86.12 93 ASN A CA 1
ATOM 762 C C . ASN A 1 93 ? -0.132 -1.210 -18.823 1.00 86.12 93 ASN A C 1
ATOM 764 O O . ASN A 1 93 ? 0.725 -1.154 -19.693 1.00 86.12 93 ASN A O 1
ATOM 768 N N . ARG A 1 94 ? -1.258 -1.909 -19.011 1.00 80.25 94 ARG A N 1
ATOM 769 C CA . ARG A 1 94 ? -1.567 -2.607 -20.270 1.00 80.25 94 ARG A CA 1
ATOM 770 C C . ARG A 1 94 ? -1.911 -1.671 -21.427 1.00 80.25 94 ARG A C 1
ATOM 772 O O . ARG A 1 94 ? -1.706 -2.073 -22.563 1.00 80.25 94 ARG A O 1
ATOM 779 N N . TYR A 1 95 ? -2.417 -0.467 -21.160 1.00 80.56 95 TYR A N 1
ATOM 780 C CA . TYR A 1 95 ? -2.622 0.553 -22.200 1.00 80.56 95 TYR A CA 1
ATOM 781 C C . TYR A 1 95 ? -1.325 1.277 -22.571 1.00 80.56 95 TYR A C 1
ATOM 783 O O . TYR A 1 95 ? -1.166 1.695 -23.712 1.00 80.56 95 TYR A O 1
ATOM 791 N N . LEU A 1 96 ? -0.415 1.444 -21.607 1.00 78.12 96 LEU A N 1
ATOM 792 C CA . LEU A 1 96 ? 0.834 2.193 -21.773 1.00 78.12 96 LEU A CA 1
ATOM 793 C C . LEU A 1 96 ? 2.018 1.346 -22.249 1.00 78.12 96 LEU A C 1
ATOM 795 O O . LEU A 1 96 ? 3.031 1.913 -22.646 1.00 78.12 96 LEU A O 1
ATOM 799 N N . VAL A 1 97 ? 1.929 0.019 -22.179 1.00 74.38 97 VAL A N 1
ATOM 800 C CA . VAL A 1 97 ? 2.994 -0.910 -22.580 1.00 74.38 97 VAL A CA 1
ATOM 801 C C . VAL A 1 97 ? 2.546 -1.690 -23.814 1.00 74.38 97 VAL A C 1
ATOM 803 O O . VAL A 1 97 ? 1.368 -2.013 -23.958 1.00 74.38 97 VAL A O 1
ATOM 806 N N . HIS A 1 98 ? 3.490 -2.013 -24.701 1.00 66.06 98 HIS A N 1
ATOM 807 C CA . HIS A 1 98 ? 3.230 -2.884 -25.844 1.00 66.06 98 HIS A CA 1
ATOM 808 C C . HIS A 1 98 ? 2.596 -4.231 -25.422 1.00 66.06 98 HIS A C 1
ATOM 810 O O . HIS A 1 98 ? 2.833 -4.711 -24.306 1.00 66.06 98 HIS A O 1
ATOM 816 N N . PRO A 1 99 ? 1.811 -4.885 -26.305 1.00 71.19 99 PRO A N 1
ATOM 817 C CA . PRO A 1 99 ? 1.275 -6.208 -26.014 1.00 71.19 99 PRO A CA 1
ATOM 818 C C . PRO A 1 99 ? 2.415 -7.172 -25.658 1.00 71.19 99 PRO A C 1
ATOM 820 O O . PRO A 1 99 ? 3.490 -7.120 -26.250 1.00 71.19 99 PRO A O 1
ATOM 823 N N . LEU A 1 100 ? 2.176 -8.059 -24.685 1.00 68.62 100 LEU A N 1
ATOM 824 C CA . LEU A 1 100 ? 3.193 -8.977 -24.138 1.00 68.62 100 LEU A CA 1
ATOM 825 C C . LEU A 1 100 ? 3.831 -9.901 -25.189 1.00 68.62 100 LEU A C 1
ATOM 827 O O . LEU A 1 100 ? 4.886 -10.469 -24.932 1.00 68.62 100 LEU A O 1
ATOM 831 N N . SER A 1 101 ? 3.184 -10.077 -26.342 1.00 71.50 101 SER A N 1
ATOM 832 C CA . SER A 1 101 ? 3.694 -10.843 -27.480 1.00 71.50 101 SER A CA 1
ATOM 833 C C . SER A 1 101 ? 4.639 -10.048 -28.383 1.00 71.50 101 SER A C 1
ATOM 835 O O . SER A 1 101 ? 5.273 -10.646 -29.243 1.00 71.50 101 SER A O 1
ATOM 837 N N . SER A 1 102 ? 4.732 -8.723 -28.220 1.00 68.75 102 SER A N 1
ATOM 838 C CA . SER A 1 102 ? 5.495 -7.889 -29.145 1.00 68.75 102 SER A CA 1
ATOM 839 C C . SER A 1 102 ? 6.997 -8.038 -28.935 1.00 68.75 102 SER A C 1
ATOM 841 O O . SER A 1 102 ? 7.515 -7.970 -27.815 1.00 68.75 102 SER A O 1
ATOM 843 N N . ILE A 1 103 ? 7.708 -8.112 -30.051 1.00 69.31 103 ILE A N 1
ATOM 844 C CA . ILE A 1 103 ? 9.168 -8.126 -30.079 1.00 69.31 103 ILE A CA 1
ATOM 845 C C . ILE A 1 103 ? 9.802 -6.799 -29.635 1.00 69.31 103 ILE A C 1
ATOM 847 O O . ILE A 1 103 ? 10.957 -6.752 -29.210 1.00 69.31 103 ILE A O 1
ATOM 851 N N . ASN A 1 104 ? 9.023 -5.715 -29.674 1.00 66.06 104 ASN A N 1
ATOM 852 C CA . ASN A 1 104 ? 9.452 -4.374 -29.281 1.00 66.06 104 ASN A CA 1
ATOM 853 C C . ASN A 1 104 ? 9.702 -4.248 -27.769 1.00 66.06 104 ASN A C 1
ATOM 855 O O . ASN A 1 104 ? 10.392 -3.329 -27.354 1.00 66.06 104 ASN A O 1
ATOM 859 N N . LEU A 1 105 ? 9.206 -5.182 -26.946 1.00 69.38 105 LEU A N 1
ATOM 860 C CA . LEU A 1 105 ? 9.567 -5.257 -25.522 1.00 69.38 105 LEU A CA 1
ATOM 861 C C . LEU A 1 105 ? 11.018 -5.715 -25.298 1.00 69.38 105 LEU A C 1
ATOM 863 O O . LEU A 1 105 ? 11.564 -5.494 -24.222 1.00 69.38 105 LEU A O 1
ATOM 867 N N . VAL A 1 106 ? 11.626 -6.367 -26.294 1.00 68.25 106 VAL A N 1
ATOM 868 C CA . VAL A 1 106 ? 13.004 -6.886 -26.245 1.00 68.25 106 VAL A CA 1
ATOM 869 C C . VAL A 1 106 ? 13.995 -5.925 -26.914 1.00 68.25 106 VAL A C 1
ATOM 871 O O . VAL A 1 106 ? 15.191 -5.977 -26.632 1.00 68.25 106 VAL A O 1
ATOM 874 N N . CYS A 1 107 ? 13.521 -5.045 -27.801 1.00 63.41 107 CYS A N 1
ATOM 875 C CA . CYS A 1 107 ? 14.368 -4.168 -28.607 1.00 63.41 107 CYS A CA 1
ATOM 876 C C . CYS A 1 107 ? 14.392 -2.742 -28.043 1.00 63.41 107 CYS A C 1
ATOM 878 O O . CYS A 1 107 ? 13.347 -2.129 -27.863 1.00 63.41 107 CYS A O 1
ATOM 880 N N . ASP A 1 108 ? 15.589 -2.199 -27.832 1.00 63.72 108 ASP A N 1
ATOM 881 C CA . ASP A 1 108 ? 15.817 -0.813 -27.401 1.00 63.72 108 ASP A CA 1
ATOM 882 C C . ASP A 1 108 ? 16.531 -0.004 -28.506 1.00 63.72 108 ASP A C 1
ATOM 884 O O . ASP A 1 108 ? 17.074 -0.573 -29.459 1.00 63.72 108 ASP A O 1
ATOM 888 N N . ALA A 1 109 ? 16.566 1.326 -28.374 1.00 61.28 109 ALA A N 1
ATOM 889 C CA . ALA A 1 109 ? 17.207 2.277 -29.287 1.00 61.28 109 ALA A CA 1
ATOM 890 C C . ALA A 1 109 ? 18.684 1.956 -29.582 1.00 61.28 109 ALA A C 1
ATOM 892 O O . ALA A 1 109 ? 19.220 2.354 -30.614 1.00 61.28 109 ALA A O 1
ATOM 893 N N . THR A 1 110 ? 19.341 1.224 -28.686 1.00 54.06 110 THR A N 1
ATOM 894 C CA . THR A 1 110 ? 20.737 0.795 -28.805 1.00 54.06 110 THR A CA 1
ATOM 895 C C . THR A 1 110 ? 20.941 -0.443 -29.688 1.00 54.06 110 THR A C 1
ATOM 897 O O . THR A 1 110 ? 22.060 -0.667 -30.144 1.00 54.06 110 THR A O 1
ATOM 900 N N . ASN A 1 111 ? 19.892 -1.231 -29.960 1.00 62.72 111 ASN A N 1
ATOM 901 C CA . ASN A 1 111 ? 19.954 -2.478 -30.737 1.00 62.72 111 ASN A CA 1
ATOM 902 C C . ASN A 1 111 ? 18.860 -2.522 -31.826 1.00 62.72 111 ASN A C 1
ATOM 904 O O . ASN A 1 111 ? 18.115 -3.499 -31.941 1.00 62.72 111 ASN A O 1
ATOM 908 N N . SER A 1 112 ? 18.769 -1.469 -32.646 1.00 63.97 112 SER A N 1
ATOM 909 C CA . SER A 1 112 ? 17.770 -1.338 -33.724 1.00 63.97 112 SER A CA 1
ATOM 910 C C . SER A 1 112 ? 17.770 -2.504 -34.718 1.00 63.97 112 SER A C 1
ATOM 912 O O . SER A 1 112 ? 16.718 -2.890 -35.234 1.00 63.97 112 SER A O 1
ATOM 914 N N . ASP A 1 113 ? 18.942 -3.089 -34.961 1.00 63.44 113 ASP A N 1
ATOM 915 C CA . ASP A 1 113 ? 19.135 -4.162 -35.939 1.00 63.44 113 ASP A CA 1
ATOM 916 C C . ASP A 1 113 ? 18.502 -5.481 -35.478 1.00 63.44 113 ASP A C 1
ATOM 918 O O . ASP A 1 113 ? 17.970 -6.236 -36.291 1.00 63.44 113 ASP A O 1
ATOM 922 N N . LEU A 1 114 ? 18.488 -5.733 -34.163 1.00 64.69 114 LEU A N 1
ATOM 923 C CA . LEU A 1 114 ? 17.832 -6.902 -33.571 1.00 64.69 114 LEU A CA 1
ATOM 924 C C . LEU A 1 114 ? 16.313 -6.832 -33.765 1.00 64.69 114 LEU A C 1
ATOM 926 O O . LEU A 1 114 ? 15.679 -7.837 -34.083 1.00 64.69 114 LEU A O 1
ATOM 930 N N . GLY A 1 115 ? 15.763 -5.618 -33.650 1.00 63.78 115 GLY A N 1
ATOM 931 C CA . GLY A 1 115 ? 14.384 -5.322 -34.008 1.00 63.78 115 GLY A CA 1
ATOM 932 C C . GLY A 1 115 ? 14.118 -5.714 -35.450 1.00 63.78 115 GLY A C 1
ATOM 933 O O . GLY A 1 115 ? 13.254 -6.541 -35.691 1.00 63.78 115 GLY A O 1
ATOM 934 N N . LEU A 1 116 ? 14.901 -5.214 -36.406 1.00 66.25 116 LEU A N 1
ATOM 935 C CA . LEU A 1 116 ? 14.709 -5.496 -37.834 1.00 66.25 116 LEU A CA 1
ATOM 936 C C . LEU A 1 116 ? 14.727 -7.002 -38.158 1.00 66.25 116 LEU A C 1
ATOM 938 O O . LEU A 1 116 ? 13.878 -7.470 -38.916 1.00 66.25 116 LEU A O 1
ATOM 942 N N . LEU A 1 117 ? 15.640 -7.768 -37.553 1.00 63.66 117 LEU A N 1
ATOM 943 C CA . LEU A 1 117 ? 15.765 -9.213 -37.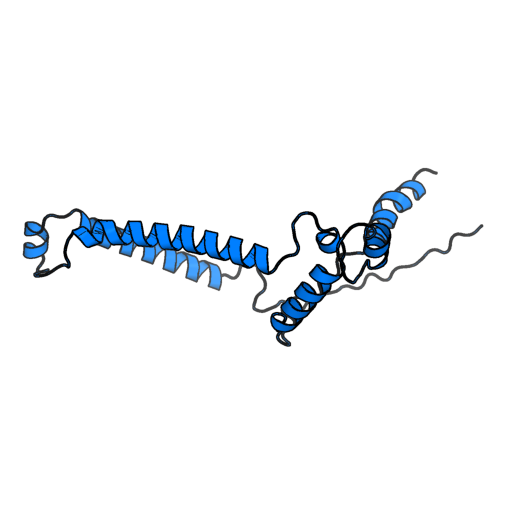784 1.00 63.66 117 LEU A CA 1
ATOM 944 C C . LEU A 1 117 ? 14.571 -10.028 -37.267 1.00 63.66 117 LEU A C 1
ATOM 946 O O . LEU A 1 117 ? 14.231 -11.049 -37.862 1.00 63.66 117 LEU A O 1
ATOM 950 N N . LEU A 1 118 ? 13.935 -9.587 -36.181 1.00 64.38 118 LEU A N 1
ATOM 951 C CA . LEU A 1 118 ? 12.822 -10.293 -35.538 1.00 64.38 118 LEU A CA 1
ATOM 952 C C . LEU A 1 118 ? 11.440 -9.712 -35.915 1.00 64.38 118 LEU A C 1
ATOM 954 O O . LEU A 1 118 ? 10.411 -10.284 -35.575 1.00 64.38 118 LEU A O 1
ATOM 958 N N . ARG A 1 119 ? 11.400 -8.589 -36.644 1.00 59.34 119 ARG A N 1
ATOM 959 C CA . ARG A 1 119 ? 10.219 -7.739 -36.900 1.00 59.34 119 ARG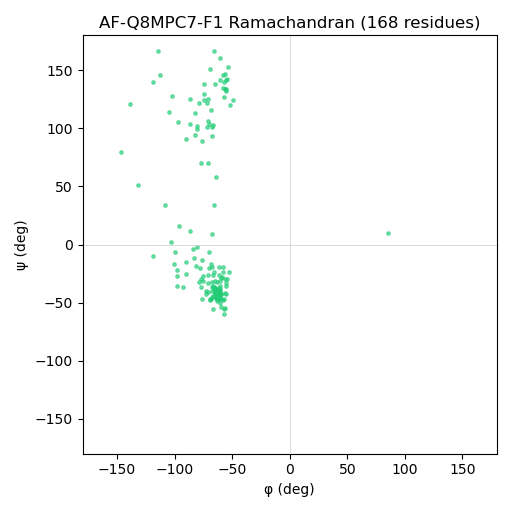 A CA 1
ATOM 960 C C . ARG A 1 119 ? 9.339 -8.137 -38.086 1.00 59.34 119 ARG A C 1
ATOM 962 O O . ARG A 1 119 ? 8.460 -7.383 -38.486 1.00 59.34 119 ARG A O 1
ATOM 969 N N . LYS A 1 120 ? 9.526 -9.318 -38.665 1.00 56.62 120 LYS A N 1
ATOM 970 C CA . LYS A 1 120 ? 8.781 -9.694 -39.875 1.00 56.62 120 LYS A CA 1
ATOM 971 C C . LYS A 1 120 ? 7.270 -9.948 -39.654 1.00 56.62 120 LYS A C 1
ATOM 973 O O . LYS A 1 120 ? 6.581 -10.100 -40.655 1.00 56.62 120 LYS A O 1
ATOM 978 N N . ASP A 1 121 ? 6.757 -9.940 -38.417 1.00 54.34 121 ASP A N 1
ATOM 979 C CA . ASP A 1 121 ? 5.411 -10.469 -38.110 1.00 54.34 121 ASP A CA 1
ATOM 980 C C . ASP A 1 121 ? 4.341 -9.512 -37.525 1.00 54.34 121 ASP A C 1
ATOM 982 O O . ASP A 1 121 ? 3.182 -9.910 -37.515 1.00 54.34 121 ASP A O 1
ATOM 986 N N . ASP A 1 122 ? 4.622 -8.265 -37.107 1.00 55.09 122 ASP A N 1
ATOM 987 C CA . ASP A 1 122 ? 3.601 -7.437 -36.410 1.00 55.09 122 ASP A CA 1
ATOM 988 C C . ASP A 1 122 ? 3.206 -6.120 -37.126 1.00 55.09 122 ASP A C 1
ATOM 990 O O . ASP A 1 122 ? 4.048 -5.398 -37.666 1.00 55.09 122 ASP A O 1
ATOM 994 N N . SER A 1 123 ? 1.898 -5.816 -37.079 1.00 61.38 123 SER A N 1
ATOM 995 C CA . SER A 1 123 ? 1.162 -4.704 -37.719 1.00 61.38 123 SER A CA 1
ATOM 996 C C . SER A 1 123 ? 1.781 -3.310 -37.507 1.00 61.38 123 SER A C 1
ATOM 998 O O . SER A 1 123 ? 1.959 -2.846 -36.378 1.00 61.38 123 SER A O 1
ATOM 1000 N N . GLU A 1 124 ? 2.066 -2.594 -38.603 1.00 64.69 124 GLU A N 1
ATOM 1001 C CA . GLU A 1 124 ? 2.641 -1.236 -38.590 1.00 64.69 124 GLU A CA 1
ATOM 1002 C C . GLU A 1 124 ? 1.706 -0.174 -37.979 1.00 64.69 124 GLU A C 1
ATOM 1004 O O . GLU A 1 124 ? 2.178 0.851 -37.480 1.00 64.69 124 GLU A O 1
ATOM 1009 N N . GLU A 1 125 ? 0.394 -0.423 -37.980 1.00 63.91 125 GLU A N 1
ATOM 1010 C CA . GLU A 1 125 ? -0.628 0.506 -37.481 1.00 63.91 125 GLU A CA 1
ATOM 1011 C C . GLU A 1 125 ? -0.598 0.628 -35.946 1.00 63.91 125 GLU A C 1
ATOM 1013 O O . GLU A 1 125 ? -0.633 1.738 -35.403 1.00 63.91 125 GLU A O 1
ATOM 1018 N N . ASP A 1 126 ? -0.417 -0.493 -35.237 1.00 62.75 126 ASP A N 1
ATOM 1019 C CA . ASP A 1 126 ? -0.364 -0.536 -33.767 1.00 62.75 126 ASP A CA 1
ATOM 1020 C C . ASP A 1 126 ? 0.847 0.233 -33.219 1.00 62.75 126 ASP A C 1
ATOM 1022 O O . ASP A 1 126 ? 0.798 0.855 -32.152 1.00 62.75 126 ASP A O 1
ATOM 1026 N N . ARG A 1 127 ? 1.943 0.241 -33.988 1.00 63.94 127 ARG A N 1
ATOM 1027 C CA . ARG A 1 127 ? 3.165 0.976 -33.655 1.00 63.94 127 ARG A CA 1
ATOM 1028 C C . ARG A 1 127 ? 2.958 2.485 -33.731 1.00 63.94 127 ARG A C 1
ATOM 1030 O O . ARG A 1 127 ? 3.358 3.191 -32.808 1.00 63.94 127 ARG A O 1
ATOM 1037 N N . GLN A 1 128 ? 2.341 2.987 -34.801 1.00 66.88 128 GLN A N 1
ATOM 1038 C CA . GLN A 1 128 ? 2.113 4.428 -34.965 1.00 66.88 128 GLN A CA 1
ATOM 1039 C C . GLN A 1 128 ? 1.187 4.976 -33.871 1.00 66.88 128 GLN A C 1
ATOM 1041 O O . GLN A 1 128 ? 1.436 6.049 -33.310 1.00 66.88 128 GLN A O 1
ATOM 1046 N N . MET A 1 129 ? 0.152 4.211 -33.507 1.00 64.81 129 MET A N 1
ATOM 1047 C CA . MET A 1 129 ? -0.744 4.566 -32.409 1.00 64.81 129 MET A CA 1
ATOM 1048 C C . MET A 1 129 ? 0.005 4.628 -31.071 1.00 64.81 129 MET A C 1
ATOM 1050 O O . MET A 1 129 ? -0.173 5.583 -30.319 1.00 64.81 129 MET A O 1
ATOM 1054 N N . PHE A 1 130 ? 0.890 3.672 -30.791 1.00 62.16 130 PHE A N 1
ATOM 1055 C CA . PHE A 1 130 ? 1.676 3.644 -29.558 1.00 62.16 130 PHE A CA 1
ATOM 1056 C C . PHE A 1 130 ? 2.732 4.753 -29.473 1.00 62.16 130 PHE A C 1
ATOM 1058 O O . PHE A 1 130 ? 2.806 5.443 -28.459 1.00 62.16 130 PHE A O 1
ATOM 1065 N N . GLU A 1 131 ? 3.522 4.969 -30.529 1.00 65.81 131 GLU A N 1
ATOM 1066 C CA . GLU A 1 131 ? 4.569 6.001 -30.548 1.00 65.81 131 GLU A CA 1
ATOM 1067 C C . GLU A 1 131 ? 3.973 7.401 -30.340 1.00 65.81 131 GLU A C 1
ATOM 1069 O O . GLU A 1 131 ? 4.522 8.203 -29.583 1.00 65.81 131 GLU A O 1
ATOM 1074 N N . SER A 1 132 ? 2.799 7.674 -30.922 1.00 65.12 132 SER A N 1
ATOM 1075 C CA . SER A 1 132 ? 2.086 8.938 -30.695 1.00 65.12 132 SER A CA 1
ATOM 1076 C C . SER A 1 132 ? 1.585 9.097 -29.251 1.00 65.12 132 SER A C 1
ATOM 1078 O O . SER A 1 132 ? 1.624 10.200 -28.700 1.00 65.12 132 SER A O 1
ATOM 1080 N N . GLN A 1 133 ? 1.155 8.005 -28.606 1.00 63.19 133 GLN A N 1
ATOM 1081 C CA . GLN A 1 133 ? 0.755 7.997 -27.195 1.00 63.19 133 GLN A CA 1
ATOM 1082 C C . GLN A 1 133 ? 1.978 8.205 -26.297 1.00 63.19 133 GLN A C 1
ATOM 1084 O O . GLN A 1 133 ? 1.953 9.078 -25.433 1.00 63.19 133 GLN A O 1
ATOM 1089 N N . GLN A 1 134 ? 3.075 7.478 -26.530 1.00 63.16 134 GLN A N 1
ATOM 1090 C CA . GLN A 1 134 ? 4.313 7.650 -25.773 1.00 63.16 134 GLN A CA 1
ATOM 1091 C C . GLN A 1 134 ? 4.841 9.076 -25.875 1.00 63.16 134 GLN A C 1
ATOM 1093 O O . GLN A 1 134 ? 5.075 9.678 -24.837 1.00 63.16 134 GLN A O 1
ATOM 1098 N N . GLN A 1 135 ? 4.922 9.663 -27.071 1.00 60.25 135 GLN A N 1
ATOM 1099 C CA . GLN A 1 135 ? 5.342 11.061 -27.237 1.00 60.25 135 GLN A CA 1
ATOM 1100 C C . GLN A 1 135 ? 4.477 12.050 -26.441 1.00 60.25 135 GLN A C 1
ATOM 1102 O O . GLN A 1 135 ? 4.964 13.092 -26.002 1.00 60.25 135 GLN A O 1
ATOM 1107 N N . ARG A 1 136 ? 3.199 11.722 -26.221 1.00 57.59 136 ARG A N 1
ATOM 1108 C CA . ARG A 1 136 ? 2.273 12.529 -25.420 1.00 57.59 136 ARG A CA 1
ATOM 1109 C C . ARG A 1 136 ? 2.488 12.382 -23.910 1.00 57.59 136 ARG A C 1
ATOM 1111 O O . ARG A 1 136 ? 2.201 13.324 -23.176 1.00 57.59 136 ARG A O 1
ATOM 1118 N N . TYR A 1 137 ? 2.972 11.226 -23.450 1.00 52.31 137 TYR A N 1
ATOM 1119 C CA . TYR A 1 137 ? 3.206 10.916 -22.032 1.00 52.31 137 TYR A CA 1
ATOM 1120 C C . TYR A 1 137 ? 4.670 11.054 -21.592 1.00 52.31 137 TYR A C 1
ATOM 1122 O O . TYR A 1 137 ? 4.936 11.153 -20.395 1.00 52.31 137 TYR A O 1
ATOM 1130 N N . THR A 1 138 ? 5.628 11.093 -22.520 1.00 50.78 138 THR A N 1
ATOM 1131 C CA . THR A 1 138 ? 7.052 11.292 -22.235 1.00 50.78 138 THR A CA 1
ATOM 1132 C C . THR A 1 138 ? 7.336 12.763 -21.945 1.00 50.78 138 THR A C 1
ATOM 1134 O O . THR A 1 138 ? 7.973 13.464 -22.728 1.00 50.78 138 THR A O 1
ATOM 1137 N N . PHE A 1 139 ? 6.873 13.250 -20.796 1.00 52.75 139 PHE A N 1
ATOM 1138 C CA . PHE A 1 139 ? 7.494 14.402 -20.158 1.00 52.75 139 PHE A CA 1
ATOM 1139 C C . PHE A 1 139 ? 8.732 13.894 -19.419 1.00 52.75 139 PHE A C 1
ATOM 1141 O O . PHE A 1 139 ? 8.628 13.324 -18.333 1.00 52.75 139 PHE A O 1
ATOM 1148 N N . ILE A 1 140 ? 9.904 14.050 -20.033 1.00 54.50 140 ILE A N 1
ATOM 1149 C CA . ILE A 1 140 ? 11.182 13.862 -19.349 1.00 54.50 140 ILE A CA 1
ATOM 1150 C C . ILE A 1 140 ? 11.507 15.220 -18.718 1.00 54.50 140 ILE A C 1
ATOM 1152 O O . ILE A 1 140 ? 11.860 16.138 -19.455 1.00 54.50 140 ILE A O 1
ATOM 1156 N N . PRO A 1 141 ? 11.345 15.417 -17.395 1.00 52.53 141 PRO A N 1
ATOM 1157 C CA . PRO A 1 141 ? 11.861 16.626 -16.771 1.00 52.53 141 PRO A CA 1
ATOM 1158 C C . PRO A 1 141 ? 13.380 16.673 -16.976 1.00 52.53 141 PRO A C 1
ATOM 1160 O O . PRO A 1 141 ? 14.041 15.643 -16.838 1.00 52.53 141 PRO A O 1
ATOM 1163 N N . ASP A 1 142 ? 13.937 17.862 -17.225 1.00 46.44 142 ASP A N 1
ATOM 1164 C CA . ASP A 1 142 ? 15.383 18.144 -17.361 1.00 46.44 142 ASP A CA 1
ATOM 1165 C C . ASP A 1 142 ? 16.181 17.931 -16.049 1.00 46.44 142 ASP A C 1
ATOM 1167 O O . ASP A 1 142 ? 17.133 18.641 -15.725 1.00 46.44 142 ASP A O 1
ATOM 1171 N N . GLY A 1 143 ? 15.786 16.956 -15.234 1.00 49.81 143 GLY A N 1
ATOM 1172 C CA . GLY A 1 143 ? 16.510 16.491 -14.070 1.00 49.81 143 GLY A CA 1
ATOM 1173 C C . GLY A 1 143 ? 17.167 15.160 -14.394 1.00 49.81 143 GLY A C 1
ATOM 1174 O O . GLY A 1 143 ? 16.477 14.159 -14.561 1.00 49.81 143 GLY A O 1
ATOM 1175 N N . GLY A 1 144 ? 18.502 15.135 -14.412 1.00 51.72 144 GLY A N 1
ATOM 1176 C CA . GLY A 1 144 ? 19.335 13.929 -14.485 1.00 51.72 144 GLY A CA 1
ATOM 1177 C C . GLY A 1 144 ? 19.187 13.015 -13.260 1.00 51.72 144 GLY A C 1
ATOM 1178 O O . GLY A 1 144 ? 20.151 12.753 -12.546 1.00 51.72 144 GLY A O 1
ATOM 1179 N N . VAL A 1 145 ? 17.965 12.557 -12.985 1.00 53.62 145 VAL A N 1
ATOM 1180 C CA . VAL A 1 145 ? 17.622 11.621 -11.908 1.00 53.62 145 VAL A CA 1
ATOM 1181 C C . VAL A 1 145 ? 17.985 10.189 -12.309 1.00 53.62 145 VAL A C 1
ATOM 1183 O O . VAL A 1 145 ? 18.222 9.353 -11.440 1.00 53.6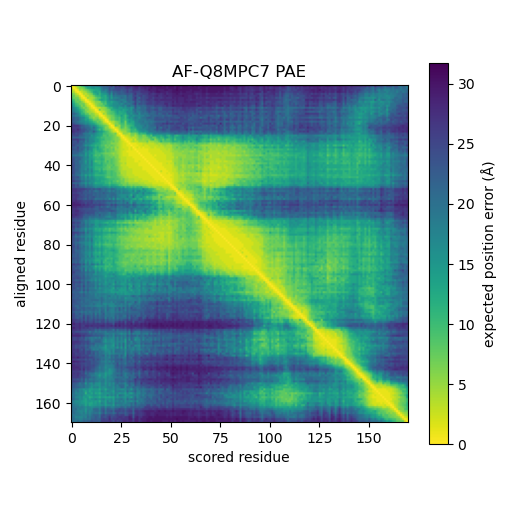2 145 VAL A O 1
ATOM 1186 N N . MET A 1 146 ? 18.127 9.925 -13.609 1.00 43.91 146 MET A N 1
ATOM 1187 C CA . MET A 1 146 ? 18.611 8.662 -14.144 1.00 43.91 146 MET A CA 1
ATOM 1188 C C . MET A 1 146 ? 19.558 8.968 -15.316 1.00 43.91 146 MET A C 1
ATOM 1190 O O . MET A 1 146 ? 19.133 9.644 -16.255 1.00 43.91 146 MET A O 1
ATOM 1194 N N . PRO A 1 147 ? 20.844 8.551 -15.279 1.00 45.97 147 PRO A N 1
ATOM 1195 C CA . PRO A 1 147 ? 21.625 8.500 -16.513 1.00 45.97 147 PRO A CA 1
ATOM 1196 C C . PRO A 1 147 ? 20.853 7.614 -17.496 1.00 45.97 147 PRO A C 1
ATOM 1198 O O . PRO A 1 147 ? 20.189 6.685 -17.030 1.00 45.97 147 PRO A O 1
ATOM 1201 N N . PRO A 1 148 ? 20.900 7.881 -18.812 1.00 50.81 148 PRO A N 1
ATOM 1202 C CA . PRO A 1 148 ? 20.206 7.034 -19.768 1.00 50.81 148 PRO A CA 1
ATOM 1203 C C . PRO A 1 148 ? 20.633 5.596 -19.478 1.00 50.81 148 PRO A C 1
ATOM 1205 O O . PRO A 1 148 ? 21.830 5.293 -19.442 1.00 50.81 148 PRO A O 1
ATOM 1208 N N . THR A 1 149 ? 19.660 4.751 -19.143 1.00 51.50 149 THR A N 1
ATOM 1209 C CA . THR A 1 149 ? 19.857 3.320 -18.944 1.00 51.50 149 THR A CA 1
ATOM 1210 C C . THR A 1 149 ? 20.110 2.737 -20.323 1.00 51.50 149 THR A C 1
ATOM 1212 O O . THR A 1 149 ? 19.241 2.107 -20.907 1.00 51.50 149 THR A O 1
ATOM 1215 N N . LEU A 1 150 ? 21.274 3.047 -20.898 1.00 53.69 150 LEU A N 1
ATOM 1216 C CA . LEU A 1 150 ? 21.782 2.279 -22.012 1.00 53.69 150 LEU A CA 1
ATOM 1217 C C . LEU A 1 150 ? 22.099 0.911 -21.430 1.00 53.69 150 LEU A C 1
ATOM 1219 O O . LEU A 1 150 ? 23.108 0.744 -20.737 1.00 53.69 150 LEU A O 1
ATOM 1223 N N . ASP A 1 151 ? 21.221 -0.049 -21.691 1.00 55.44 151 ASP A N 1
ATOM 1224 C CA . ASP A 1 151 ? 21.593 -1.445 -21.564 1.00 55.44 1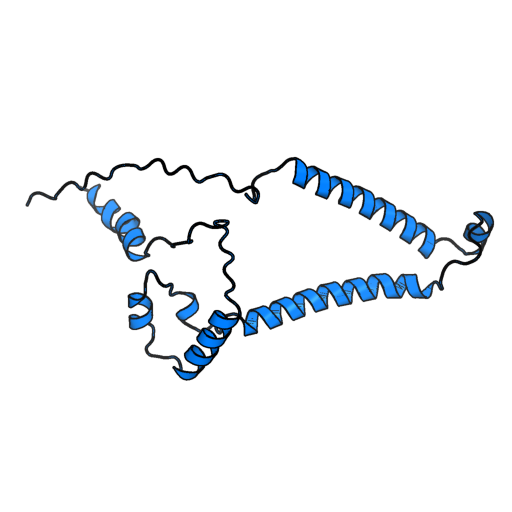51 ASP A CA 1
ATOM 1225 C C . ASP A 1 151 ? 22.810 -1.681 -22.466 1.00 55.44 151 ASP A C 1
ATOM 1227 O O . ASP A 1 151 ? 22.892 -1.182 -23.595 1.00 55.44 151 ASP A O 1
ATOM 1231 N N . LEU A 1 152 ? 23.825 -2.372 -21.935 1.00 63.59 152 LEU A N 1
ATOM 1232 C CA . LEU A 1 152 ? 24.992 -2.718 -22.742 1.00 63.59 152 LEU A CA 1
ATOM 1233 C C . LEU A 1 152 ? 24.512 -3.533 -23.941 1.00 63.59 152 LEU A C 1
ATOM 1235 O O . LEU A 1 152 ? 23.711 -4.453 -23.778 1.00 63.59 152 LEU A O 1
ATOM 1239 N N . SER A 1 153 ? 25.012 -3.210 -25.137 1.00 59.75 153 SER A N 1
ATOM 1240 C CA . SER A 1 153 ? 24.590 -3.926 -26.337 1.00 59.75 153 SER A CA 1
ATOM 1241 C C . SER A 1 153 ? 24.823 -5.425 -26.162 1.00 59.75 153 SER A C 1
ATOM 1243 O O . SER A 1 153 ? 25.877 -5.868 -25.690 1.00 59.75 153 SER A O 1
ATOM 1245 N N . LEU A 1 154 ? 23.815 -6.218 -26.527 1.00 65.50 154 LEU A N 1
ATOM 1246 C CA . LEU A 1 154 ? 23.848 -7.666 -26.329 1.00 65.50 154 LEU A CA 1
ATOM 1247 C C . LEU A 1 154 ? 25.028 -8.295 -27.087 1.00 65.50 154 LEU A C 1
ATOM 1249 O O . LEU A 1 154 ? 25.640 -9.248 -26.615 1.00 65.50 154 LEU A O 1
ATOM 1253 N N . ASP A 1 155 ? 25.396 -7.702 -28.226 1.00 62.16 155 ASP A N 1
ATOM 1254 C CA . ASP A 1 155 ? 26.573 -8.074 -29.011 1.00 62.16 155 ASP A CA 1
ATOM 1255 C C . ASP A 1 155 ? 27.890 -7.805 -28.259 1.00 62.16 155 ASP A C 1
ATOM 1257 O O . ASP A 1 155 ? 28.784 -8.653 -28.226 1.00 62.16 155 ASP A O 1
ATOM 1261 N N . TRP A 1 156 ? 27.997 -6.672 -27.552 1.00 70.75 156 TRP A N 1
ATOM 1262 C CA . TRP A 1 156 ? 29.153 -6.391 -26.696 1.00 70.75 156 TRP A CA 1
ATOM 1263 C C . TRP A 1 156 ? 29.252 -7.393 -25.543 1.00 70.75 156 TRP A C 1
ATOM 1265 O O . TRP A 1 156 ? 30.337 -7.917 -25.278 1.00 70.75 156 TRP A O 1
ATOM 1275 N N . VAL A 1 157 ? 28.129 -7.695 -24.884 1.00 73.06 157 VAL A N 1
ATOM 1276 C CA . VAL A 1 157 ? 28.069 -8.653 -23.768 1.00 73.06 157 VAL A CA 1
ATOM 1277 C C . VAL A 1 157 ? 28.433 -10.055 -24.248 1.00 73.06 157 VAL A C 1
ATOM 1279 O O . VAL A 1 157 ? 29.289 -10.704 -23.646 1.00 73.06 157 VAL A O 1
ATOM 1282 N N . ASN A 1 158 ? 27.869 -10.495 -25.375 1.00 75.19 158 ASN A N 1
ATOM 1283 C CA . ASN A 1 158 ? 28.182 -11.787 -25.976 1.00 75.19 158 ASN A CA 1
ATOM 1284 C C . ASN A 1 158 ? 29.657 -11.879 -26.377 1.00 75.19 158 ASN A C 1
ATOM 1286 O O . ASN A 1 158 ? 30.305 -12.897 -26.135 1.00 75.19 158 ASN A O 1
ATOM 1290 N N . LYS A 1 159 ? 30.231 -10.804 -26.917 1.00 76.19 159 LYS A N 1
ATOM 1291 C CA . LYS A 1 159 ? 31.659 -10.743 -27.233 1.00 76.19 159 LYS A CA 1
ATOM 1292 C C . LYS A 1 159 ? 32.537 -10.839 -25.984 1.00 76.19 159 LYS A C 1
ATOM 1294 O O . LYS A 1 159 ? 33.564 -11.512 -26.017 1.00 76.19 159 LYS A O 1
ATOM 1299 N N . GLN A 1 160 ? 32.144 -10.225 -24.871 1.00 77.62 160 GLN A N 1
ATOM 1300 C CA . GLN A 1 160 ? 32.889 -10.343 -23.613 1.00 77.62 160 GLN A CA 1
ATOM 1301 C C . GLN A 1 160 ? 32.740 -11.717 -22.955 1.00 77.62 160 GLN A C 1
ATOM 1303 O O . GLN A 1 160 ? 33.729 -12.268 -22.488 1.00 77.62 160 GLN A O 1
ATOM 1308 N N . LEU A 1 161 ? 31.542 -12.296 -22.926 1.00 74.50 161 LEU A N 1
ATOM 1309 C CA . LEU A 1 161 ? 31.307 -13.585 -22.270 1.00 74.50 161 LEU A CA 1
ATOM 1310 C C . LEU A 1 161 ? 31.827 -14.762 -23.097 1.00 74.50 161 LEU A C 1
ATOM 1312 O O . LEU A 1 161 ? 32.522 -15.627 -22.570 1.00 74.50 161 LEU A O 1
ATOM 1316 N N . TYR A 1 162 ? 31.518 -14.789 -24.394 1.00 75.38 162 TYR A N 1
ATOM 1317 C CA . TYR A 1 162 ? 31.759 -15.961 -25.235 1.00 75.38 162 TYR A CA 1
ATOM 1318 C C . TYR A 1 162 ? 33.050 -15.866 -26.048 1.00 75.38 162 TYR A C 1
ATOM 1320 O O . TYR A 1 162 ? 33.738 -16.871 -26.211 1.00 75.38 162 TYR A O 1
ATOM 1328 N N . LEU A 1 163 ? 33.423 -14.674 -26.529 1.00 66.50 163 LEU A N 1
ATOM 1329 C CA . LEU A 1 163 ? 34.616 -14.520 -27.374 1.00 66.50 163 LEU A CA 1
ATOM 1330 C C . LEU A 1 163 ? 35.893 -14.233 -26.566 1.00 66.50 163 LEU A C 1
ATOM 1332 O O . LEU A 1 163 ? 36.976 -14.601 -27.012 1.00 66.50 163 LEU A O 1
ATOM 1336 N N . HIS A 1 164 ? 35.797 -13.660 -25.359 1.00 56.81 164 HIS A N 1
ATOM 1337 C CA . HIS A 1 164 ? 36.959 -13.510 -24.469 1.00 56.81 164 HIS A CA 1
ATOM 1338 C C . HIS A 1 164 ? 37.360 -14.837 -23.795 1.00 56.81 164 HIS A C 1
ATOM 1340 O O . HIS A 1 164 ? 38.543 -15.070 -23.545 1.00 56.81 164 HIS A O 1
ATOM 1346 N N . SER A 1 165 ? 36.409 -15.740 -23.523 1.00 55.19 165 SER A N 1
ATOM 1347 C CA . SER A 1 165 ? 36.701 -17.032 -22.881 1.00 55.19 165 SER A CA 1
ATOM 1348 C C . SER A 1 165 ? 37.607 -17.932 -23.737 1.00 55.19 165 SER A C 1
ATOM 1350 O O . SER A 1 165 ? 38.449 -18.638 -23.186 1.00 55.19 165 SER A O 1
ATOM 1352 N N . GLN A 1 166 ? 37.508 -17.861 -25.069 1.00 52.41 166 GLN A N 1
ATOM 1353 C CA . GLN A 1 166 ? 38.301 -18.700 -25.978 1.00 52.41 166 GLN A CA 1
ATOM 1354 C C . GLN A 1 166 ? 39.768 -18.266 -26.133 1.00 52.41 166 GLN A C 1
ATOM 1356 O O . GLN A 1 166 ? 40.577 -19.035 -26.645 1.00 52.41 166 GLN A O 1
ATOM 1361 N N . SER A 1 167 ? 40.154 -17.065 -25.680 1.00 53.84 167 SER A N 1
ATOM 1362 C CA . SER A 1 167 ? 41.552 -16.611 -25.757 1.00 53.84 167 SER A CA 1
ATOM 1363 C C . SER A 1 167 ? 42.435 -17.098 -24.599 1.00 53.84 167 SER A C 1
ATOM 1365 O O . SER A 1 167 ? 43.623 -16.797 -24.595 1.00 53.84 167 SER A O 1
ATOM 1367 N N . HIS A 1 168 ? 41.872 -17.797 -23.605 1.00 52.00 168 HIS A N 1
ATOM 1368 C CA . HIS A 1 168 ? 42.603 -18.340 -22.447 1.00 52.00 168 HIS A CA 1
ATOM 1369 C C . HIS A 1 168 ? 42.861 -19.859 -22.522 1.00 52.00 168 HIS A C 1
ATOM 1371 O O . HIS A 1 168 ? 43.436 -20.423 -21.595 1.00 52.00 168 HIS A O 1
ATOM 1377 N N . SER A 1 169 ? 42.450 -20.517 -23.610 1.00 47.19 169 SER A N 1
ATOM 1378 C CA . SER A 1 169 ? 42.579 -21.965 -23.839 1.00 47.19 169 SER A CA 1
ATOM 1379 C C . SER A 1 169 ? 43.633 -22.334 -24.895 1.00 47.19 169 SER A C 1
ATOM 1381 O O . SER A 1 169 ? 43.437 -23.298 -25.634 1.00 47.19 169 SER A O 1
ATOM 1383 N N . VAL A 1 170 ? 44.732 -21.574 -24.983 1.00 40.94 170 VAL A N 1
ATOM 1384 C CA . VAL A 1 170 ? 45.951 -21.941 -25.732 1.00 40.94 170 VAL A CA 1
ATOM 1385 C C . VAL A 1 170 ? 47.179 -21.566 -24.917 1.00 40.94 170 VAL A C 1
ATOM 1387 O O . VAL A 1 170 ? 47.203 -20.421 -24.410 1.00 40.94 170 VAL A O 1
#

Foldseek 3Di:
DDDDDDDDDDDPDDDDQDPPHPDDDPVVVVVVVVVVVVVVVVVVVLCCVQPPDVVVCVVVVNNDDPDSVVNVVVVVVVVCCVVVVVVVVVVVCCVLDDDPPDPVVVDDPLCVVSCVVVVPDDDPVVVVVNVVVCVVVPPDPPDPPDDPPPDDPPVVVCCVPPVVVVVVPD

Secondary structure (DSSP, 8-state):
------------------TT-SS--HHHHHHHHHHHHHHHHHHHHHHHHHHS-HHHHHHTT---PPPTTHHHHHHHHHHHHHHHHHHHHHHHHHHHS--TT-GGGT--TT-HHHHHHH-TTS-HHHHHHHHHHHHHH----S--SS----PPP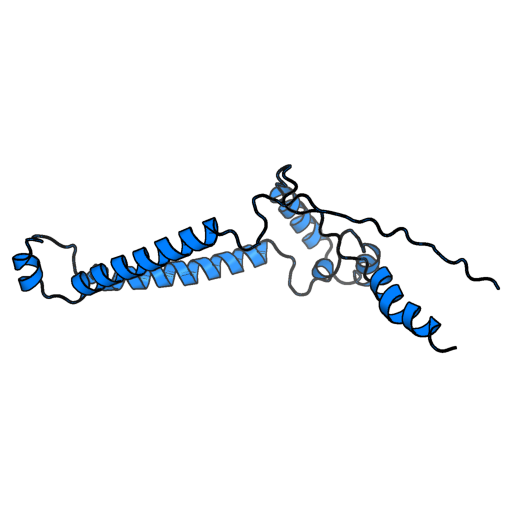HHHHHIIIIITGGGG--